Protein AF-A0A5B0DSP8-F1 (afdb_monomer_lite)

Secondary structure (DSSP, 8-state):
-HHHHHHHHHHHHHHHHHHHHHHHHHHHHGGGG--SHHHHHHHHHHHHHHHHHHHHHHHHHHHHHHHHHTT-THHHHHHHHHHHHHHHHHHHHHHHHHHTHHHH--

Structure (mmCIF, N/CA/C/O backbone):
data_AF-A0A5B0DSP8-F1
#
_entry.id   AF-A0A5B0DSP8-F1
#
loop_
_atom_site.group_PDB
_atom_site.id
_atom_site.type_symbol
_atom_site.label_atom_id
_atom_site.label_alt_id
_atom_site.label_comp_id
_atom_site.label_asym_id
_atom_site.label_entity_id
_atom_site.label_seq_id
_atom_site.pdbx_PDB_ins_code
_atom_site.Cartn_x
_atom_site.Cartn_y
_atom_site.Cartn_z
_atom_site.occupancy
_atom_site.B_iso_or_equiv
_atom_site.auth_seq_id
_atom_site.auth_comp_id
_atom_site.auth_asym_id
_atom_site.auth_atom_id
_atom_site.pdbx_PDB_model_num
ATOM 1 N N . MET A 1 1 ? -24.718 -7.352 12.118 1.00 56.56 1 MET A N 1
ATOM 2 C CA . MET A 1 1 ? -24.478 -6.446 10.963 1.00 56.56 1 MET A CA 1
ATOM 3 C C . MET A 1 1 ? -23.233 -5.549 11.075 1.00 56.56 1 MET A C 1
ATOM 5 O O . MET A 1 1 ? -22.633 -5.283 10.044 1.00 56.56 1 MET A O 1
ATOM 9 N N . LYS A 1 2 ? -22.794 -5.084 12.263 1.00 61.59 2 LYS A N 1
ATOM 10 C CA . LYS A 1 2 ? -21.618 -4.181 12.379 1.00 61.59 2 LYS A CA 1
ATOM 11 C C . LYS A 1 2 ? -20.268 -4.830 12.012 1.00 61.59 2 LYS A C 1
ATOM 13 O O . LYS A 1 2 ? -19.458 -4.167 11.383 1.00 61.59 2 LYS A O 1
ATOM 18 N N . LEU A 1 3 ? -20.053 -6.104 12.354 1.00 61.91 3 LEU A N 1
ATOM 19 C CA . LEU A 1 3 ? -18.824 -6.850 12.023 1.00 61.91 3 LEU A CA 1
ATOM 20 C C . LEU A 1 3 ? -18.657 -7.078 10.514 1.00 61.91 3 LEU A C 1
ATOM 22 O O . LEU A 1 3 ? -17.604 -6.771 9.977 1.00 61.91 3 LEU A O 1
ATOM 26 N N . LEU A 1 4 ? -19.724 -7.488 9.820 1.00 67.75 4 LEU A N 1
ATOM 27 C CA . LEU A 1 4 ? -19.708 -7.693 8.366 1.00 67.75 4 LEU A CA 1
ATOM 28 C C . LEU A 1 4 ? -19.281 -6.422 7.610 1.00 67.75 4 LEU A C 1
ATOM 30 O O . LEU A 1 4 ? -18.488 -6.470 6.677 1.00 67.75 4 LEU A O 1
ATOM 34 N N . ARG A 1 5 ? -19.771 -5.260 8.063 1.00 71.81 5 ARG A N 1
ATOM 35 C CA . ARG A 1 5 ? -19.439 -3.959 7.472 1.00 71.81 5 ARG A CA 1
ATOM 36 C C . ARG A 1 5 ? -17.964 -3.598 7.664 1.00 71.81 5 ARG A C 1
ATOM 38 O O . ARG A 1 5 ? -17.364 -3.039 6.761 1.00 71.81 5 ARG A O 1
ATOM 45 N N . VAL A 1 6 ? -17.381 -3.937 8.814 1.00 72.62 6 VAL A N 1
ATOM 46 C CA . VAL A 1 6 ? -15.949 -3.738 9.093 1.00 72.62 6 VAL A CA 1
ATOM 47 C C . VAL A 1 6 ? -15.105 -4.623 8.177 1.00 72.62 6 VAL A C 1
ATOM 49 O O . VAL A 1 6 ? -14.175 -4.128 7.548 1.00 72.62 6 VAL A O 1
ATOM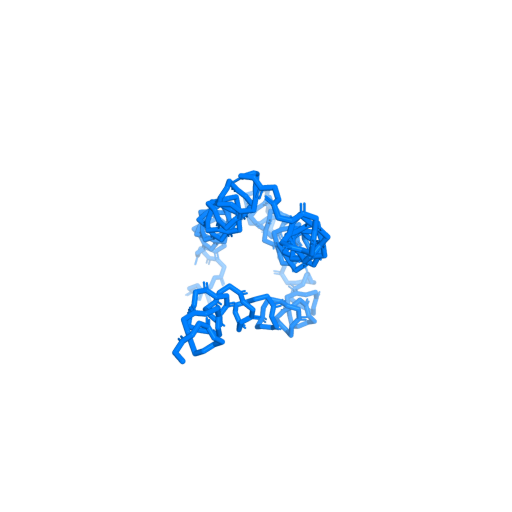 52 N N . THR A 1 7 ? -15.461 -5.901 8.031 1.00 72.31 7 THR A N 1
ATOM 53 C CA . THR A 1 7 ? -14.735 -6.826 7.151 1.00 72.31 7 THR A CA 1
ATOM 54 C C . THR A 1 7 ? -14.772 -6.372 5.693 1.00 72.31 7 THR A C 1
ATOM 56 O O . THR A 1 7 ? -13.751 -6.419 5.021 1.00 72.31 7 THR A O 1
ATOM 59 N N . ILE A 1 8 ? -15.908 -5.859 5.215 1.00 77.31 8 ILE A N 1
ATOM 60 C CA . ILE A 1 8 ? -16.026 -5.316 3.853 1.00 77.31 8 ILE A CA 1
ATOM 61 C C . ILE A 1 8 ? -15.166 -4.054 3.679 1.00 77.31 8 ILE A C 1
ATOM 63 O O . ILE A 1 8 ? -14.482 -3.905 2.672 1.00 77.31 8 ILE A O 1
ATOM 67 N N . VAL A 1 9 ? -15.166 -3.155 4.667 1.00 83.50 9 VAL A N 1
ATOM 68 C CA . VAL A 1 9 ? -14.462 -1.864 4.585 1.00 83.50 9 VAL A CA 1
ATOM 69 C C . VAL A 1 9 ? -12.941 -2.014 4.643 1.00 83.50 9 VAL A C 1
ATOM 71 O O . VAL A 1 9 ? -12.237 -1.261 3.974 1.00 83.50 9 VAL A O 1
ATOM 74 N N . HIS A 1 10 ? -12.430 -2.969 5.421 1.00 88.38 10 HIS A N 1
ATOM 75 C CA . HIS A 1 10 ? -10.989 -3.212 5.551 1.00 88.38 10 HIS A CA 1
ATOM 76 C C . HIS A 1 10 ? -10.484 -4.357 4.670 1.00 88.38 10 HIS A C 1
ATOM 78 O O . HIS A 1 10 ? -9.279 -4.478 4.478 1.00 88.38 10 HIS A O 1
ATOM 84 N N . GLY A 1 11 ? -11.376 -5.184 4.119 1.00 88.94 11 GLY A N 1
ATOM 85 C CA . GLY A 1 11 ? -11.009 -6.384 3.369 1.00 88.94 11 GLY A CA 1
ATOM 86 C C . GLY A 1 11 ? -10.207 -6.082 2.109 1.00 88.94 11 GLY A C 1
ATOM 87 O O . GLY A 1 11 ? -9.208 -6.751 1.858 1.00 88.94 11 GLY A O 1
ATOM 88 N N . ILE A 1 12 ? -10.591 -5.045 1.356 1.00 92.50 12 ILE A N 1
ATOM 89 C CA . ILE A 1 12 ? -9.848 -4.624 0.159 1.00 92.50 12 ILE A CA 1
ATOM 90 C C . ILE A 1 12 ? -8.443 -4.128 0.550 1.00 92.50 12 ILE A C 1
ATOM 92 O O . ILE A 1 12 ? -7.478 -4.747 0.102 1.00 92.50 12 ILE A O 1
ATOM 96 N N . PRO A 1 13 ? -8.283 -3.116 1.432 1.00 93.94 13 PRO A N 1
ATOM 97 C CA . PRO A 1 13 ? -6.962 -2.694 1.898 1.00 93.94 13 PRO A CA 1
ATOM 98 C C . PRO A 1 13 ? -6.099 -3.831 2.466 1.00 93.94 13 PRO A C 1
ATOM 100 O O . PRO A 1 13 ? -4.918 -3.933 2.150 1.00 93.94 13 PRO A O 1
ATOM 103 N N . LEU A 1 14 ? -6.690 -4.734 3.255 1.00 94.19 14 LEU A N 1
ATOM 104 C CA . LEU A 1 14 ? -5.984 -5.889 3.809 1.00 94.19 14 LEU A CA 1
ATOM 105 C C . LEU A 1 14 ? -5.459 -6.819 2.712 1.00 94.19 14 LEU A C 1
ATOM 107 O O . LEU A 1 14 ? -4.299 -7.217 2.743 1.00 94.19 14 LEU A O 1
ATOM 111 N N . THR A 1 15 ? -6.313 -7.168 1.750 1.00 95.00 15 THR A N 1
ATOM 112 C CA . THR A 1 15 ? -5.951 -8.078 0.656 1.00 95.00 15 THR A CA 1
ATOM 113 C C . THR A 1 15 ? -4.836 -7.478 -0.192 1.00 95.00 15 THR A C 1
ATOM 115 O O . THR A 1 15 ? -3.880 -8.174 -0.525 1.00 95.00 15 THR A O 1
ATOM 118 N N . VAL A 1 16 ? -4.906 -6.174 -0.480 1.00 95.75 16 VAL A N 1
ATOM 119 C CA . VAL A 1 16 ? -3.844 -5.472 -1.212 1.00 95.75 16 VAL A CA 1
ATOM 120 C C . VAL A 1 16 ? -2.554 -5.420 -0.392 1.00 95.75 16 VAL A C 1
ATOM 122 O O . VAL A 1 16 ? -1.483 -5.590 -0.960 1.00 95.75 16 VAL A O 1
ATOM 125 N N . ALA A 1 17 ? -2.621 -5.244 0.931 1.00 95.00 17 ALA A N 1
ATOM 126 C CA . ALA A 1 17 ? -1.428 -5.225 1.779 1.00 95.00 17 ALA A CA 1
ATOM 127 C C . ALA A 1 17 ? -0.731 -6.593 1.796 1.00 95.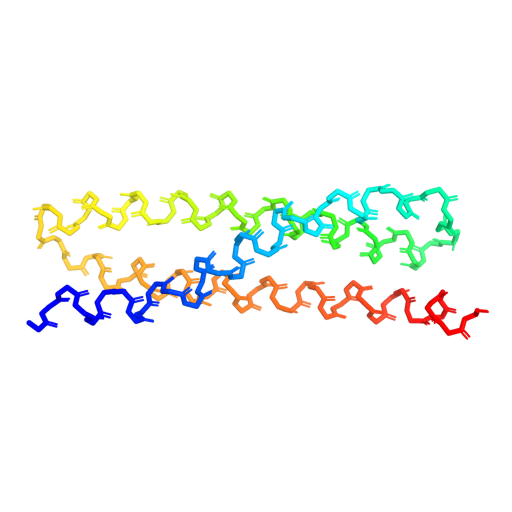00 17 ALA A C 1
ATOM 129 O O . ALA A 1 17 ? 0.491 -6.671 1.697 1.00 95.00 17 ALA A O 1
ATOM 130 N N . ILE A 1 18 ? -1.510 -7.678 1.851 1.00 95.88 18 ILE A N 1
ATOM 131 C CA . ILE A 1 18 ? -0.985 -9.042 1.730 1.00 95.88 18 ILE A CA 1
ATOM 132 C C . ILE A 1 18 ? -0.359 -9.243 0.347 1.00 95.88 18 ILE A C 1
ATOM 134 O O . ILE A 1 18 ? 0.771 -9.715 0.254 1.00 95.88 18 ILE A O 1
ATOM 138 N N . ALA A 1 19 ? -1.052 -8.847 -0.723 1.00 95.19 19 ALA A N 1
ATOM 139 C CA . ALA A 1 19 ? -0.528 -8.952 -2.081 1.00 95.19 19 ALA A CA 1
ATOM 140 C C . ALA A 1 19 ? 0.777 -8.157 -2.257 1.00 95.19 19 ALA A C 1
ATOM 142 O O . ALA A 1 19 ? 1.734 -8.690 -2.805 1.00 95.19 19 ALA A O 1
ATOM 143 N N . ALA A 1 20 ? 0.854 -6.929 -1.741 1.00 93.94 20 ALA A N 1
ATOM 144 C CA . ALA A 1 20 ? 2.063 -6.108 -1.760 1.00 93.94 20 ALA A CA 1
ATOM 145 C C . ALA A 1 20 ? 3.233 -6.784 -1.027 1.00 93.94 20 ALA A C 1
ATOM 147 O O . ALA A 1 20 ? 4.335 -6.851 -1.565 1.00 93.94 20 ALA A O 1
ATOM 148 N N . ALA A 1 21 ? 2.989 -7.355 0.157 1.00 93.12 21 ALA A N 1
ATOM 149 C CA . ALA A 1 21 ? 4.013 -8.085 0.901 1.00 93.12 21 ALA A CA 1
ATOM 150 C C . ALA A 1 21 ? 4.511 -9.329 0.141 1.00 93.12 21 ALA A C 1
ATOM 152 O O . ALA A 1 21 ? 5.709 -9.603 0.127 1.00 93.12 21 ALA A O 1
ATOM 153 N N . LEU A 1 22 ? 3.610 -10.060 -0.525 1.00 94.56 22 LEU A N 1
ATOM 154 C CA . LEU A 1 22 ? 3.969 -11.217 -1.352 1.00 94.56 22 LEU A CA 1
ATOM 155 C C . LEU A 1 22 ? 4.729 -10.811 -2.621 1.00 94.56 22 LEU A C 1
ATOM 157 O O . LEU A 1 22 ? 5.660 -11.506 -3.017 1.00 94.56 22 LEU A O 1
ATOM 161 N N . LEU A 1 23 ? 4.354 -9.689 -3.240 1.00 93.06 23 LEU A N 1
ATOM 162 C CA . LEU A 1 23 ? 5.001 -9.146 -4.436 1.00 93.06 23 LEU A CA 1
ATOM 163 C C . LEU A 1 23 ? 6.367 -8.518 -4.149 1.00 93.06 23 LEU A C 1
ATOM 165 O O . LEU A 1 23 ? 7.170 -8.390 -5.067 1.00 93.06 23 LEU A O 1
ATOM 169 N N . LEU A 1 24 ? 6.670 -8.171 -2.897 1.00 91.81 24 LEU A N 1
ATOM 170 C CA . LEU A 1 24 ? 7.967 -7.609 -2.524 1.00 91.81 24 LEU A CA 1
ATOM 171 C C . LEU A 1 24 ? 9.126 -8.562 -2.859 1.00 91.81 24 LEU A C 1
ATOM 173 O O . LEU A 1 24 ? 10.159 -8.120 -3.352 1.00 91.81 24 LEU A O 1
ATOM 177 N N . LEU A 1 25 ? 8.953 -9.868 -2.636 1.00 90.88 25 LEU A N 1
ATOM 178 C CA . LEU A 1 25 ? 9.995 -10.862 -2.904 1.00 90.88 25 LEU A CA 1
ATOM 179 C C . LEU A 1 25 ? 10.361 -10.962 -4.402 1.00 90.88 25 LEU A C 1
ATOM 181 O O . LEU A 1 25 ? 11.535 -10.773 -4.725 1.00 90.88 25 LEU A O 1
ATOM 185 N N . PRO A 1 26 ? 9.409 -11.200 -5.332 1.00 91.06 26 PRO A N 1
ATOM 186 C CA . PRO A 1 26 ? 9.718 -11.210 -6.760 1.00 91.06 26 PRO A CA 1
ATOM 187 C C . PRO A 1 26 ? 10.183 -9.841 -7.266 1.00 91.06 26 PRO A C 1
ATOM 189 O O . PRO A 1 26 ? 11.030 -9.792 -8.153 1.00 91.06 26 PRO A O 1
ATOM 192 N N . TRP A 1 27 ? 9.704 -8.738 -6.676 1.00 92.56 27 TRP A N 1
ATOM 193 C CA . TRP A 1 27 ? 10.206 -7.400 -6.994 1.00 92.56 27 TRP A CA 1
ATOM 194 C C . TRP A 1 27 ? 11.706 -7.292 -6.707 1.00 92.56 27 TRP A C 1
ATOM 196 O O . TRP A 1 27 ? 12.473 -6.936 -7.595 1.00 92.56 27 TRP A O 1
ATOM 206 N N . ILE A 1 28 ? 12.144 -7.702 -5.509 1.00 91.06 28 ILE A N 1
ATOM 207 C CA . ILE A 1 28 ? 13.562 -7.703 -5.117 1.00 91.06 28 ILE A CA 1
ATOM 208 C C . ILE A 1 28 ? 14.412 -8.587 -6.038 1.00 91.06 28 ILE A C 1
ATOM 210 O O . ILE A 1 28 ? 15.519 -8.200 -6.408 1.00 91.06 28 ILE A O 1
ATOM 214 N N . MET A 1 29 ? 13.904 -9.753 -6.451 1.00 90.12 29 MET A N 1
ATOM 215 C CA . MET A 1 29 ? 14.618 -10.633 -7.387 1.00 90.12 29 MET A CA 1
ATOM 216 C C . MET A 1 29 ? 14.869 -9.969 -8.752 1.00 90.12 29 MET A C 1
ATOM 218 O O . MET A 1 29 ? 15.899 -10.224 -9.378 1.00 90.12 29 MET A O 1
ATOM 222 N N . GLY A 1 30 ? 13.971 -9.081 -9.188 1.00 84.56 30 GLY A N 1
ATOM 223 C CA . GLY A 1 30 ? 14.095 -8.321 -10.433 1.00 84.56 30 GLY A CA 1
ATOM 224 C C . GLY A 1 30 ? 15.145 -7.204 -10.411 1.00 84.56 30 GLY A C 1
ATOM 225 O O . GLY A 1 30 ? 15.493 -6.694 -11.472 1.00 84.56 30 GLY A O 1
ATOM 226 N N . ALA A 1 31 ? 15.700 -6.848 -9.244 1.00 84.44 31 ALA A N 1
ATOM 227 C CA . ALA A 1 31 ? 16.646 -5.734 -9.099 1.00 84.44 31 ALA A CA 1
ATOM 228 C C . ALA A 1 31 ? 17.857 -5.832 -10.039 1.00 84.44 31 ALA A C 1
ATOM 230 O O . ALA A 1 31 ? 18.310 -4.830 -10.584 1.00 84.44 31 ALA A O 1
ATOM 231 N N . SER A 1 32 ? 18.378 -7.050 -10.223 1.00 81.44 32 SER A N 1
ATOM 232 C CA . SER A 1 32 ? 19.601 -7.314 -10.997 1.00 81.44 32 SER A CA 1
ATOM 233 C C . SER A 1 32 ? 19.487 -6.971 -12.482 1.00 81.44 32 SER A C 1
ATOM 235 O O . SER A 1 32 ? 20.502 -6.801 -13.153 1.00 81.44 32 SER A O 1
ATOM 237 N N . ALA A 1 33 ? 18.265 -6.869 -12.996 1.00 80.12 33 ALA A N 1
ATOM 238 C CA . ALA A 1 33 ? 18.017 -6.705 -14.414 1.00 80.12 33 ALA A CA 1
ATOM 239 C C . ALA A 1 33 ? 17.709 -5.250 -14.811 1.00 80.12 33 ALA A C 1
ATOM 241 O O . ALA A 1 33 ? 17.584 -4.943 -15.993 1.00 80.12 33 ALA A O 1
ATOM 242 N N . ILE A 1 34 ? 17.639 -4.341 -13.837 1.00 81.69 34 ILE A N 1
ATOM 243 C CA . ILE A 1 34 ? 17.251 -2.945 -14.041 1.00 81.69 34 ILE A CA 1
ATOM 244 C C . ILE A 1 34 ? 18.487 -2.095 -14.314 1.00 81.69 34 ILE A C 1
ATOM 246 O O . ILE A 1 34 ? 19.418 -2.050 -13.511 1.00 81.69 34 ILE A O 1
ATOM 250 N N . GLN A 1 35 ? 18.483 -1.403 -15.453 1.00 80.12 35 GLN A N 1
ATOM 251 C CA . GLN A 1 35 ? 19.570 -0.530 -15.897 1.00 80.12 35 GLN A CA 1
ATOM 252 C C . GLN A 1 35 ? 19.003 0.821 -16.353 1.00 80.12 35 GLN A C 1
ATOM 254 O O . GLN A 1 35 ? 17.921 0.880 -16.934 1.00 80.12 35 GLN A O 1
ATOM 259 N N . GLY A 1 36 ? 19.740 1.903 -16.090 1.00 80.25 36 GLY A N 1
ATOM 260 C CA . GLY A 1 36 ? 19.348 3.275 -16.432 1.00 80.25 36 GLY A CA 1
ATOM 261 C C . GLY A 1 36 ? 18.677 4.055 -15.292 1.00 80.25 36 GLY A C 1
ATOM 262 O O . GLY A 1 36 ? 18.094 3.489 -14.361 1.00 80.25 36 GLY A O 1
ATOM 263 N N . ASP A 1 37 ? 18.763 5.384 -15.367 1.00 79.38 37 ASP A N 1
ATOM 264 C CA . ASP A 1 37 ? 18.334 6.293 -14.292 1.00 79.38 37 ASP A CA 1
ATOM 265 C C . ASP A 1 37 ? 16.806 6.308 -14.089 1.00 79.38 37 ASP A C 1
ATOM 267 O O . ASP A 1 37 ? 16.328 6.284 -12.957 1.00 79.38 37 ASP A O 1
ATOM 271 N N . GLY A 1 38 ? 16.018 6.271 -15.170 1.00 81.94 38 GLY A N 1
ATOM 272 C CA . GLY A 1 38 ? 14.548 6.226 -15.097 1.00 81.94 38 GLY A CA 1
ATOM 273 C C . GLY A 1 38 ? 14.009 4.920 -14.490 1.00 81.94 38 GLY A C 1
ATOM 274 O O . GLY A 1 38 ? 13.335 4.961 -13.454 1.00 81.94 38 GLY A O 1
ATOM 275 N N . PRO A 1 39 ? 14.342 3.746 -15.062 1.00 85.00 39 PRO A N 1
ATOM 276 C CA . PRO A 1 39 ? 13.911 2.452 -14.532 1.00 85.00 39 PRO A CA 1
ATOM 277 C C . PRO A 1 39 ? 14.367 2.195 -13.090 1.00 85.00 39 PRO A C 1
ATOM 279 O O . PRO A 1 39 ? 13.601 1.650 -12.294 1.00 85.00 39 PRO A O 1
ATOM 282 N N . SER A 1 40 ? 15.576 2.630 -12.712 1.00 87.75 40 SER A N 1
ATOM 283 C CA . SER A 1 40 ? 16.065 2.500 -11.331 1.00 87.75 40 SER A CA 1
ATOM 284 C C . SER A 1 40 ? 15.275 3.366 -10.343 1.00 87.75 40 SER A C 1
ATOM 286 O O . SER A 1 40 ? 14.946 2.908 -9.244 1.00 87.75 40 SER A O 1
ATOM 288 N N . GLN A 1 41 ? 14.885 4.585 -10.732 1.00 90.25 41 GLN A N 1
ATOM 289 C CA . GLN A 1 41 ? 13.986 5.414 -9.931 1.00 90.25 41 GLN A CA 1
ATOM 290 C C . GLN A 1 41 ? 12.607 4.760 -9.784 1.00 90.25 41 GLN A C 1
ATOM 292 O O . GLN A 1 41 ? 12.095 4.650 -8.666 1.00 90.25 41 GLN A O 1
ATOM 297 N N . GLY A 1 42 ? 12.029 4.277 -10.888 1.00 90.62 42 GLY A N 1
ATOM 298 C CA . GLY A 1 42 ? 10.762 3.547 -10.887 1.00 90.62 42 GLY A CA 1
ATOM 299 C C . GLY A 1 42 ? 10.792 2.345 -9.948 1.00 90.62 42 GLY A C 1
ATOM 300 O O . GLY A 1 42 ? 9.905 2.182 -9.107 1.00 90.62 42 GLY A O 1
ATOM 301 N N . TYR A 1 43 ? 11.852 1.548 -10.025 1.00 93.12 43 TYR A N 1
ATOM 302 C CA . TYR A 1 43 ? 12.072 0.394 -9.164 1.00 93.12 43 TYR A CA 1
ATOM 303 C C . TYR A 1 43 ? 12.122 0.746 -7.680 1.00 93.12 43 TYR A C 1
ATOM 305 O O . TYR A 1 43 ? 11.445 0.103 -6.875 1.00 93.12 43 TYR A O 1
ATOM 313 N N . ASN A 1 44 ? 12.886 1.780 -7.320 1.00 93.94 44 ASN A N 1
ATOM 314 C CA . ASN A 1 44 ? 13.031 2.220 -5.935 1.00 93.94 44 ASN A CA 1
ATOM 315 C C . ASN A 1 44 ? 11.705 2.727 -5.359 1.00 93.94 44 ASN A C 1
ATOM 317 O O . ASN A 1 44 ? 11.376 2.412 -4.215 1.00 93.94 44 ASN A O 1
ATOM 321 N N . VAL A 1 45 ? 10.915 3.459 -6.153 1.00 95.50 45 VAL A N 1
ATOM 322 C CA . VAL A 1 45 ? 9.570 3.889 -5.746 1.00 95.50 45 VAL A CA 1
ATOM 323 C C . VAL A 1 45 ? 8.651 2.686 -5.531 1.00 95.50 45 VAL A C 1
ATOM 325 O O . VAL A 1 45 ? 7.968 2.630 -4.510 1.00 95.50 45 VAL A O 1
ATOM 328 N N . GLY A 1 46 ? 8.664 1.705 -6.437 1.00 94.81 46 GLY A N 1
ATOM 329 C CA . GLY A 1 46 ? 7.878 0.475 -6.294 1.00 94.81 46 GLY A CA 1
ATOM 330 C C . GLY A 1 46 ? 8.285 -0.337 -5.064 1.00 94.81 46 GLY A C 1
ATOM 331 O O . GLY A 1 46 ? 7.434 -0.732 -4.273 1.00 94.81 46 GLY A O 1
ATOM 332 N N . MET A 1 47 ? 9.588 -0.493 -4.828 1.00 95.69 47 MET A N 1
ATOM 333 C CA . MET A 1 47 ? 10.130 -1.173 -3.650 1.00 95.69 47 MET A CA 1
ATOM 334 C C . MET A 1 47 ? 9.699 -0.476 -2.353 1.00 95.69 47 MET A C 1
ATOM 336 O O . MET A 1 47 ? 9.208 -1.126 -1.428 1.00 95.69 47 MET A O 1
ATOM 340 N N . ALA A 1 48 ? 9.826 0.853 -2.296 1.00 95.81 48 ALA A N 1
ATOM 341 C CA . ALA A 1 48 ? 9.376 1.635 -1.152 1.00 95.81 48 ALA A CA 1
ATOM 342 C C . ALA A 1 48 ? 7.862 1.503 -0.947 1.00 95.81 48 ALA A C 1
ATOM 344 O O . ALA A 1 48 ? 7.421 1.305 0.181 1.00 95.81 48 ALA A O 1
ATOM 345 N N . ALA A 1 49 ? 7.061 1.556 -2.014 1.00 95.94 49 ALA A N 1
ATOM 346 C CA . ALA A 1 49 ? 5.610 1.419 -1.941 1.00 95.94 49 ALA A CA 1
ATOM 347 C C . ALA A 1 49 ? 5.181 0.029 -1.439 1.00 95.94 49 ALA A C 1
ATOM 349 O O . ALA A 1 49 ? 4.345 -0.060 -0.537 1.00 95.94 49 ALA A O 1
ATOM 350 N N . LEU A 1 50 ? 5.781 -1.043 -1.970 1.00 95.94 50 LEU A N 1
ATOM 351 C CA . LEU A 1 50 ? 5.508 -2.432 -1.579 1.00 95.94 50 LEU A CA 1
ATOM 352 C C . LEU A 1 50 ? 5.851 -2.708 -0.112 1.00 95.94 50 LEU A C 1
ATOM 354 O O . LEU A 1 50 ? 5.176 -3.512 0.525 1.00 95.94 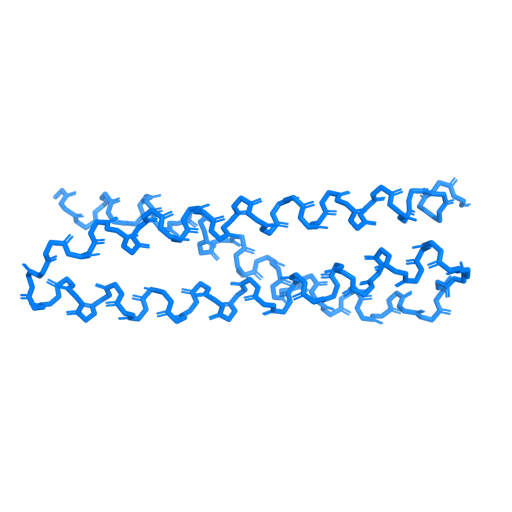50 LEU A O 1
ATOM 358 N N . PHE A 1 51 ? 6.854 -2.024 0.441 1.00 94.81 51 PHE A N 1
ATOM 359 C CA . PHE A 1 51 ? 7.206 -2.130 1.857 1.00 94.81 51 PHE A CA 1
ATOM 360 C C . PHE A 1 51 ? 6.363 -1.211 2.759 1.00 94.81 51 PHE A C 1
ATOM 362 O O . PHE A 1 51 ? 5.839 -1.640 3.789 1.00 94.81 51 PHE A O 1
ATOM 369 N N . LEU A 1 52 ? 6.213 0.062 2.380 1.00 95.44 52 LEU A N 1
ATOM 370 C CA . LEU A 1 52 ? 5.546 1.078 3.198 1.00 95.44 52 LEU A CA 1
ATOM 371 C C . LEU A 1 52 ? 4.044 0.846 3.300 1.00 95.44 52 LEU A C 1
ATOM 373 O O . LEU A 1 52 ? 3.470 1.123 4.351 1.00 95.44 52 LEU A O 1
ATOM 377 N N . TYR A 1 53 ? 3.394 0.353 2.245 1.00 96.50 53 TYR A N 1
ATOM 378 C CA . TYR A 1 53 ? 1.946 0.190 2.263 1.00 96.50 53 TYR A CA 1
ATOM 379 C C . TYR A 1 53 ? 1.466 -0.845 3.299 1.00 96.50 53 TYR A C 1
ATOM 381 O O . TYR A 1 53 ? 0.634 -0.475 4.135 1.00 96.50 53 TYR A O 1
ATOM 389 N N . PRO A 1 54 ? 2.001 -2.084 3.350 1.00 95.69 54 PRO A N 1
ATOM 390 C CA . PRO A 1 54 ? 1.655 -3.039 4.402 1.00 95.69 54 PRO A CA 1
ATOM 391 C C . PRO A 1 54 ? 1.952 -2.511 5.810 1.00 95.69 54 PRO A C 1
ATOM 393 O O . PRO A 1 54 ? 1.114 -2.647 6.703 1.00 95.69 54 PRO A O 1
ATOM 396 N N . ALA A 1 55 ? 3.098 -1.848 6.001 1.00 95.69 55 ALA A N 1
ATOM 397 C CA . ALA A 1 55 ? 3.480 -1.271 7.289 1.00 95.69 55 ALA A CA 1
ATOM 398 C C . ALA A 1 55 ? 2.512 -0.158 7.734 1.00 95.69 55 ALA A C 1
ATOM 400 O O . ALA A 1 55 ? 2.015 -0.166 8.864 1.00 95.69 55 ALA A O 1
ATOM 401 N N . ALA A 1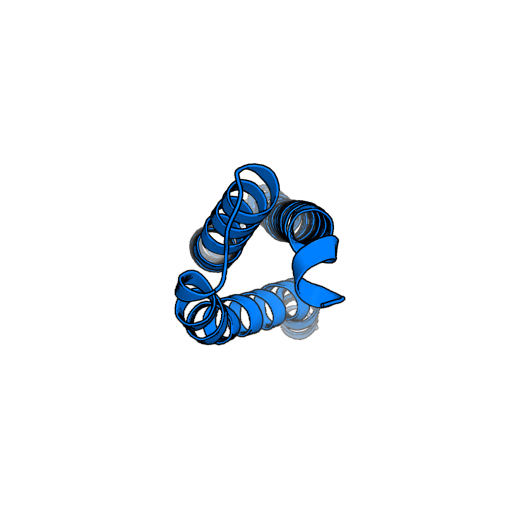 56 ? 2.186 0.774 6.835 1.00 95.69 56 ALA A N 1
ATOM 402 C CA . ALA A 1 56 ? 1.239 1.852 7.094 1.00 95.69 56 ALA A CA 1
ATOM 403 C C . ALA A 1 56 ? -0.164 1.305 7.379 1.00 95.69 56 ALA A C 1
ATOM 405 O O . ALA A 1 56 ? -0.807 1.730 8.340 1.00 95.69 56 ALA A O 1
ATOM 406 N N . TYR A 1 57 ? -0.628 0.331 6.590 1.00 95.38 57 TYR A N 1
ATOM 407 C CA . TYR A 1 57 ? -1.901 -0.343 6.828 1.00 95.38 57 TYR A CA 1
ATOM 408 C C . TYR A 1 57 ? -1.940 -0.990 8.220 1.00 95.38 57 TYR A C 1
ATOM 410 O O . TYR A 1 57 ? -2.910 -0.795 8.955 1.00 95.38 57 TYR A O 1
ATOM 418 N N . GLN A 1 58 ? -0.876 -1.699 8.614 1.00 94.88 58 GLN A N 1
ATOM 419 C CA . GLN A 1 58 ? -0.788 -2.363 9.913 1.00 94.88 58 GLN A CA 1
ATOM 420 C C . GLN A 1 58 ? -0.843 -1.372 11.085 1.00 94.88 58 GLN A C 1
ATOM 422 O O . GLN A 1 58 ? -1.560 -1.602 12.058 1.00 94.88 58 GLN A O 1
ATOM 427 N N . ILE A 1 59 ? -0.155 -0.234 10.987 1.00 96.25 59 ILE A N 1
ATOM 428 C CA . ILE A 1 59 ? -0.222 0.818 12.011 1.00 96.25 59 ILE A CA 1
ATOM 429 C C . ILE A 1 59 ? -1.634 1.415 12.077 1.00 96.25 59 ILE A C 1
ATOM 431 O O . ILE A 1 59 ? -2.225 1.507 13.156 1.00 96.25 59 ILE A O 1
ATOM 435 N N . LEU A 1 60 ? -2.208 1.782 10.927 1.00 95.12 60 LEU A N 1
ATOM 436 C CA . LEU A 1 60 ? -3.526 2.414 10.859 1.00 95.12 60 LEU A CA 1
ATOM 437 C C . LEU A 1 60 ? -4.640 1.499 11.379 1.00 95.12 60 LEU A C 1
ATOM 439 O O . LEU A 1 60 ? -5.531 1.978 12.080 1.00 95.12 60 LEU A O 1
ATOM 443 N N . ILE A 1 61 ? -4.596 0.193 11.090 1.00 93.44 61 ILE A N 1
ATOM 444 C CA . ILE A 1 61 ? -5.613 -0.751 11.574 1.00 93.44 61 ILE A CA 1
ATOM 445 C C . ILE A 1 61 ? -5.507 -0.984 13.089 1.00 93.44 61 ILE A C 1
ATOM 447 O O . ILE A 1 61 ? -6.534 -1.093 13.761 1.00 93.44 61 ILE A O 1
ATOM 451 N N . ILE A 1 62 ? -4.292 -0.989 13.652 1.00 94.50 62 ILE A N 1
ATOM 452 C CA . ILE A 1 62 ? -4.080 -1.081 15.105 1.00 94.50 62 ILE A CA 1
ATOM 453 C C . ILE A 1 62 ? -4.633 0.170 15.796 1.00 94.50 62 ILE A C 1
ATOM 455 O O . ILE A 1 62 ? -5.430 0.057 16.731 1.00 94.50 62 ILE A O 1
ATOM 459 N N . ILE A 1 63 ? -4.277 1.364 15.306 1.00 94.50 63 ILE A N 1
ATOM 460 C CA . ILE A 1 63 ? -4.784 2.635 15.843 1.00 94.50 63 ILE A CA 1
ATOM 461 C C . ILE A 1 63 ? -6.308 2.693 15.717 1.00 94.50 63 ILE A C 1
ATOM 463 O O . ILE A 1 63 ? -6.995 3.034 16.680 1.00 94.50 63 ILE A O 1
ATOM 467 N N . TRP A 1 64 ? -6.857 2.297 14.565 1.00 94.19 64 TRP A N 1
ATOM 468 C CA . TRP A 1 64 ? -8.298 2.185 14.364 1.00 94.19 64 TRP A CA 1
ATOM 469 C C . TRP A 1 64 ? -8.949 1.279 15.414 1.00 94.19 64 TRP A C 1
ATOM 471 O O . TRP A 1 64 ? -9.955 1.672 16.009 1.00 94.19 64 TRP A O 1
ATOM 481 N N . GLY A 1 65 ? -8.364 0.108 15.690 1.00 91.19 65 GLY A N 1
ATOM 482 C CA . GLY A 1 65 ? -8.844 -0.827 16.708 1.00 91.19 65 GLY A CA 1
ATOM 483 C C . GLY A 1 65 ? -8.892 -0.197 18.103 1.00 91.19 65 GLY A C 1
ATOM 484 O O . GLY A 1 65 ? -9.911 -0.293 18.793 1.00 91.19 65 GLY A O 1
ATOM 485 N N . ILE A 1 66 ? -7.842 0.538 18.481 1.00 93.75 66 ILE A N 1
ATOM 486 C CA . ILE A 1 66 ? -7.768 1.278 19.751 1.00 93.75 66 ILE A CA 1
ATOM 487 C C . ILE A 1 66 ? -8.834 2.385 19.804 1.00 93.75 66 ILE A C 1
ATOM 489 O O . ILE A 1 66 ? -9.603 2.463 20.768 1.00 93.75 66 ILE A O 1
ATOM 493 N N . CYS A 1 67 ? -8.939 3.218 18.762 1.00 92.31 67 CYS A N 1
ATOM 494 C CA . CYS A 1 67 ? -9.941 4.284 18.678 1.00 92.31 67 CYS A CA 1
ATOM 495 C C . CYS A 1 67 ? -11.365 3.724 18.740 1.00 92.31 67 CYS A C 1
ATOM 497 O O . CYS A 1 67 ? -12.245 4.308 19.378 1.00 92.31 67 CYS A O 1
ATOM 499 N N . ARG A 1 68 ? -11.603 2.577 18.096 1.00 88.62 68 ARG A N 1
ATOM 500 C CA . ARG A 1 68 ? -12.900 1.907 18.092 1.00 88.62 68 ARG A CA 1
ATOM 501 C C . ARG A 1 68 ? -13.261 1.382 19.476 1.00 88.62 68 ARG A C 1
ATOM 503 O O . ARG A 1 68 ? -14.401 1.586 19.897 1.00 88.62 68 ARG A O 1
ATOM 510 N N . TRP A 1 69 ? -12.309 0.773 20.188 1.00 91.12 69 TRP A N 1
ATOM 511 C CA . TRP A 1 69 ? -12.492 0.321 21.571 1.00 91.12 69 TRP A CA 1
ATOM 512 C C . TRP A 1 69 ? -12.862 1.492 22.480 1.00 91.12 69 TRP A C 1
ATOM 514 O O . TRP A 1 69 ? -13.846 1.431 23.217 1.00 91.12 69 TRP A O 1
ATOM 524 N N . ARG A 1 70 ? -12.126 2.602 22.380 1.00 92.25 70 ARG A N 1
ATOM 525 C CA . ARG A 1 70 ? -12.377 3.823 23.159 1.00 92.25 70 ARG A CA 1
ATOM 526 C C . ARG A 1 70 ? -13.620 4.608 22.707 1.00 92.25 70 ARG A C 1
ATOM 528 O O . ARG A 1 70 ? -13.934 5.628 23.311 1.00 92.25 70 ARG A O 1
ATOM 535 N N . LYS A 1 71 ? -14.345 4.132 21.683 1.00 87.69 71 LYS A N 1
ATOM 536 C CA . LYS A 1 71 ? -15.523 4.779 21.070 1.00 87.69 71 LYS A CA 1
ATOM 537 C C . LYS A 1 71 ? -15.244 6.203 20.564 1.00 87.69 71 LYS A C 1
ATOM 539 O O . LYS A 1 71 ? -16.137 7.044 20.552 1.00 87.69 71 LYS A O 1
ATOM 544 N N . TRP A 1 72 ? -14.018 6.474 20.123 1.00 91.75 72 TRP A N 1
ATOM 545 C CA . TRP A 1 72 ? -13.631 7.779 19.595 1.00 91.75 72 TRP A CA 1
ATOM 546 C C . TRP A 1 72 ? -14.161 7.999 18.174 1.00 91.75 72 TRP A C 1
ATOM 548 O O . TRP A 1 72 ? -14.121 7.098 17.327 1.00 91.75 72 TRP A O 1
ATOM 558 N N . VAL A 1 73 ? -14.591 9.234 17.891 1.00 88.44 73 VAL A N 1
ATOM 559 C CA . VAL A 1 73 ? -15.031 9.675 16.551 1.00 88.44 73 VAL A CA 1
ATOM 560 C C . VAL A 1 73 ? -13.899 9.531 15.524 1.00 88.44 73 VAL A C 1
ATOM 562 O O . VAL A 1 73 ? -14.147 9.206 14.365 1.00 88.44 73 VAL A O 1
ATOM 565 N N . LEU A 1 74 ? -12.644 9.626 15.981 1.00 91.06 74 LEU A N 1
ATOM 566 C CA . LEU A 1 74 ? -11.437 9.452 15.167 1.00 91.06 74 LEU A CA 1
ATOM 567 C C . LEU A 1 74 ? -11.358 8.087 14.456 1.00 91.06 74 LEU A C 1
ATOM 569 O O . LEU A 1 74 ? -10.677 7.961 13.443 1.00 91.06 74 LEU A O 1
ATOM 573 N N . SER A 1 75 ? -12.101 7.074 14.920 1.00 89.00 75 SER A N 1
ATOM 574 C CA . SER A 1 75 ? -12.193 5.783 14.222 1.00 89.00 75 SER A CA 1
ATOM 575 C C . SER A 1 75 ? -12.690 5.912 12.775 1.00 89.00 75 SER A C 1
ATOM 577 O O . SER A 1 75 ? -12.265 5.135 11.927 1.00 89.00 75 SER A O 1
ATOM 579 N N . GLN A 1 76 ? -13.532 6.900 12.454 1.00 88.31 76 GLN A N 1
ATOM 580 C CA . GLN A 1 76 ? -13.959 7.150 11.071 1.00 88.31 76 GLN A CA 1
ATOM 581 C C . GLN A 1 76 ? -12.831 7.739 10.216 1.00 88.31 76 GLN A C 1
ATOM 583 O O . GLN A 1 76 ? -12.644 7.319 9.076 1.00 88.31 76 GLN A O 1
ATOM 588 N N . VAL A 1 77 ? -12.037 8.647 10.786 1.00 92.19 77 VAL A N 1
ATOM 589 C CA . VAL A 1 77 ? -10.881 9.257 10.111 1.00 92.19 77 VAL A CA 1
ATOM 590 C C . VAL A 1 77 ? -9.818 8.203 9.807 1.00 92.19 77 VAL A C 1
ATOM 592 O O . VAL A 1 77 ? -9.267 8.187 8.713 1.00 92.19 77 VAL A O 1
ATOM 595 N N . MET A 1 78 ? -9.579 7.256 10.720 1.00 92.25 78 MET A N 1
ATOM 596 C CA . MET A 1 78 ? -8.633 6.160 10.473 1.00 92.25 78 MET A CA 1
ATOM 597 C C . MET A 1 78 ? -9.053 5.275 9.293 1.00 92.25 78 MET A C 1
ATOM 599 O O . MET A 1 78 ? -8.206 4.855 8.512 1.00 92.25 78 MET A O 1
ATOM 603 N N . VAL A 1 79 ? -10.357 5.029 9.113 1.00 91.69 79 VAL A N 1
ATOM 604 C CA . VAL A 1 79 ? -10.856 4.315 7.925 1.00 91.69 79 VAL A CA 1
ATOM 605 C C . VAL A 1 79 ? -10.549 5.109 6.656 1.00 91.69 79 VAL A C 1
ATOM 607 O O . VAL A 1 79 ? -10.054 4.537 5.691 1.00 91.69 79 VAL A O 1
ATOM 610 N N . GLN A 1 80 ? -10.802 6.420 6.655 1.00 93.62 80 GLN A N 1
ATOM 611 C CA . GLN A 1 80 ? -10.481 7.275 5.509 1.00 93.62 80 GLN A CA 1
ATOM 612 C C . GLN A 1 80 ? -8.978 7.275 5.206 1.00 93.62 80 GLN A C 1
ATOM 614 O O . GLN A 1 80 ? -8.600 7.159 4.045 1.00 93.62 80 GLN A O 1
ATOM 619 N N . LEU A 1 81 ? -8.124 7.319 6.232 1.00 95.19 81 LEU A N 1
ATOM 620 C CA . LEU A 1 81 ? -6.668 7.252 6.083 1.00 95.19 81 LEU A CA 1
ATOM 621 C C . LEU A 1 81 ? -6.185 5.914 5.510 1.00 95.19 81 LEU A C 1
ATOM 623 O O . LEU A 1 81 ? -5.256 5.909 4.712 1.00 95.19 81 LEU A O 1
ATOM 627 N N . ILE A 1 82 ? -6.825 4.795 5.861 1.00 95.00 82 ILE A N 1
ATOM 628 C CA . ILE A 1 82 ? -6.534 3.477 5.267 1.00 95.00 82 ILE A CA 1
ATOM 629 C C . ILE A 1 82 ? -6.843 3.467 3.765 1.00 95.00 82 ILE A C 1
ATOM 631 O O . ILE A 1 82 ? -6.080 2.931 2.966 1.00 95.00 82 ILE A O 1
ATOM 635 N N . TRP A 1 83 ? -7.967 4.058 3.364 1.00 95.94 83 TRP A N 1
ATOM 636 C CA . TRP A 1 83 ? -8.313 4.164 1.946 1.00 95.94 83 TRP A CA 1
ATOM 637 C C . TRP A 1 83 ? -7.406 5.149 1.211 1.00 95.94 83 TRP A C 1
ATOM 639 O O . TRP A 1 83 ? -6.992 4.889 0.085 1.00 95.94 83 TRP A O 1
ATOM 649 N N . PHE A 1 84 ? -7.042 6.249 1.863 1.00 96.25 84 PHE A N 1
ATOM 650 C CA . PHE A 1 84 ? -6.093 7.209 1.321 1.00 96.25 84 PHE A CA 1
ATOM 651 C C . PHE A 1 84 ? -4.700 6.593 1.132 1.00 96.25 84 PHE A C 1
ATOM 653 O O . PHE A 1 84 ? -4.091 6.789 0.084 1.00 96.25 84 PHE A O 1
ATOM 660 N N . SER A 1 85 ? -4.215 5.783 2.080 1.00 96.06 85 SER A N 1
ATOM 661 C CA . SER A 1 85 ? -2.936 5.081 1.929 1.00 96.06 85 SER A CA 1
ATOM 662 C C . SER A 1 85 ? -2.966 4.066 0.786 1.00 96.06 85 SER A C 1
ATOM 664 O O . SER A 1 85 ? -1.982 3.947 0.060 1.00 96.06 85 SER A O 1
ATOM 666 N N . LEU A 1 86 ? -4.101 3.391 0.567 1.00 96.25 86 LEU A N 1
ATOM 667 C CA . LEU A 1 86 ? -4.301 2.519 -0.592 1.00 96.25 86 LEU A CA 1
ATOM 668 C C . LEU A 1 86 ? -4.238 3.301 -1.914 1.00 96.25 86 LEU A C 1
ATOM 670 O O . LEU A 1 86 ? -3.597 2.845 -2.858 1.00 96.25 86 LEU A O 1
ATOM 674 N N . LEU A 1 87 ? -4.860 4.482 -1.986 1.00 97.19 87 LEU A N 1
ATOM 675 C CA . LEU A 1 87 ? -4.782 5.341 -3.174 1.00 97.19 87 LEU A CA 1
ATOM 676 C C . LEU A 1 87 ? -3.346 5.804 -3.451 1.00 97.19 87 LEU A C 1
ATOM 678 O O . LEU A 1 87 ? -2.898 5.749 -4.594 1.00 97.19 87 LEU A O 1
ATOM 682 N N . LEU A 1 88 ? -2.609 6.210 -2.413 1.00 96.56 88 LEU A N 1
ATOM 683 C CA . LEU A 1 88 ? -1.200 6.590 -2.546 1.00 96.56 88 LEU A CA 1
ATOM 684 C C . LEU A 1 88 ? -0.330 5.418 -3.011 1.00 96.56 88 LEU A C 1
ATOM 686 O O . LEU A 1 88 ? 0.523 5.598 -3.876 1.00 96.56 88 LEU A O 1
ATOM 690 N N . PHE A 1 89 ? -0.573 4.216 -2.484 1.00 97.25 89 PHE A N 1
ATOM 691 C CA . PHE A 1 89 ? 0.096 3.001 -2.940 1.00 97.25 89 PHE A CA 1
ATOM 692 C C . PHE A 1 89 ? -0.178 2.730 -4.424 1.00 97.25 89 PHE A C 1
ATOM 694 O O . PHE A 1 89 ? 0.761 2.519 -5.189 1.00 97.25 89 PHE A O 1
ATOM 701 N N . ALA A 1 90 ? -1.440 2.804 -4.857 1.00 96.81 90 ALA A N 1
ATOM 702 C CA . ALA A 1 90 ? -1.809 2.610 -6.258 1.00 96.81 90 ALA A CA 1
ATOM 703 C C . ALA A 1 90 ? -1.138 3.642 -7.182 1.00 96.81 90 ALA A C 1
ATOM 705 O O . ALA A 1 90 ? -0.626 3.280 -8.242 1.00 96.81 90 ALA A O 1
ATOM 706 N N . ALA A 1 91 ? -1.081 4.911 -6.768 1.00 97.06 91 ALA A N 1
ATOM 707 C CA . ALA A 1 91 ? -0.399 5.964 -7.517 1.00 97.06 91 ALA A CA 1
ATOM 708 C C . ALA A 1 91 ? 1.115 5.713 -7.619 1.00 97.06 91 ALA A C 1
ATOM 710 O O . ALA A 1 91 ? 1.678 5.800 -8.710 1.00 97.06 91 ALA A O 1
ATOM 711 N N . ALA A 1 92 ? 1.765 5.341 -6.512 1.00 96.25 92 ALA A N 1
ATOM 712 C CA . ALA A 1 92 ? 3.194 5.034 -6.484 1.00 96.25 92 ALA A CA 1
ATOM 713 C C . ALA A 1 92 ? 3.542 3.817 -7.356 1.00 96.25 92 ALA A C 1
ATOM 715 O O . ALA A 1 92 ? 4.508 3.863 -8.117 1.00 96.25 92 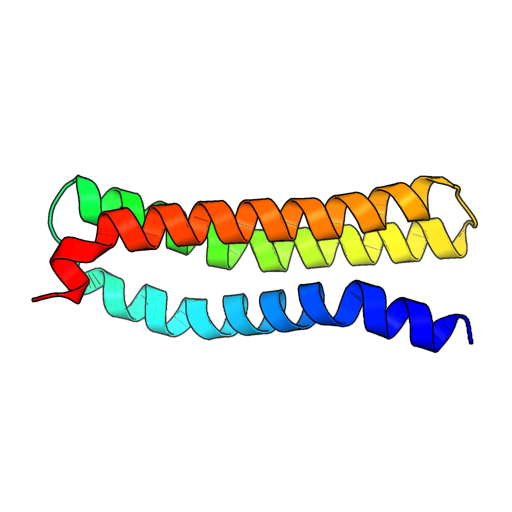ALA A O 1
ATOM 716 N N . MET A 1 93 ? 2.728 2.758 -7.308 1.00 96.56 93 MET A N 1
ATOM 717 C CA . MET A 1 93 ? 2.903 1.586 -8.171 1.00 96.56 93 MET A CA 1
ATOM 718 C C . MET A 1 93 ? 2.665 1.917 -9.643 1.00 96.56 93 MET A C 1
ATOM 720 O O . MET A 1 93 ? 3.425 1.468 -10.491 1.00 96.56 93 MET A O 1
ATOM 724 N N . THR A 1 94 ? 1.664 2.741 -9.961 1.00 96.12 94 THR A N 1
ATOM 725 C CA . THR A 1 94 ? 1.432 3.191 -11.342 1.00 96.12 94 THR A CA 1
ATOM 726 C C . THR A 1 94 ? 2.635 3.971 -11.866 1.00 96.12 94 THR A C 1
ATOM 728 O O . THR A 1 94 ? 3.130 3.672 -12.947 1.00 96.12 94 THR A O 1
ATOM 731 N N . TYR A 1 95 ? 3.157 4.921 -11.083 1.00 94.44 95 TYR A N 1
ATOM 732 C CA . TYR A 1 95 ? 4.370 5.663 -11.431 1.00 94.44 95 TYR A CA 1
ATOM 733 C C . TYR A 1 95 ? 5.573 4.734 -11.641 1.00 94.44 95 TYR A C 1
ATOM 735 O O . TYR A 1 95 ? 6.280 4.849 -12.640 1.00 94.44 95 TYR A O 1
ATOM 743 N N . SER A 1 96 ? 5.773 3.789 -10.719 1.00 93.88 96 SER A N 1
ATOM 744 C CA . SER A 1 96 ? 6.830 2.783 -10.803 1.00 93.88 96 SER A CA 1
ATOM 745 C C . SER A 1 96 ? 6.747 1.993 -12.112 1.00 93.88 96 SER A C 1
ATOM 747 O O . SER A 1 96 ? 7.721 1.943 -12.858 1.00 93.88 96 SER A O 1
ATOM 749 N N . LEU A 1 97 ? 5.567 1.458 -12.442 1.00 92.50 97 LEU A N 1
ATOM 750 C CA . LEU A 1 97 ? 5.342 0.667 -13.652 1.00 92.50 97 LEU A CA 1
ATOM 751 C C . LEU A 1 97 ? 5.520 1.478 -14.940 1.00 92.50 97 LEU A C 1
ATOM 753 O O . LEU A 1 97 ? 6.055 0.945 -15.905 1.00 92.50 97 LEU A O 1
ATOM 757 N N . VAL A 1 98 ? 5.123 2.754 -14.960 1.00 93.12 98 VAL A N 1
ATOM 758 C CA . VAL A 1 98 ? 5.352 3.645 -16.112 1.00 93.12 98 VAL A CA 1
ATOM 759 C C . VAL A 1 98 ? 6.848 3.851 -16.351 1.00 93.12 98 VAL A C 1
ATOM 761 O O . VAL A 1 98 ? 7.308 3.752 -17.482 1.00 93.12 98 VAL A O 1
ATOM 764 N N . MET A 1 99 ? 7.627 4.071 -15.292 1.00 89.88 99 MET A N 1
ATOM 765 C CA . MET A 1 99 ? 9.086 4.219 -15.394 1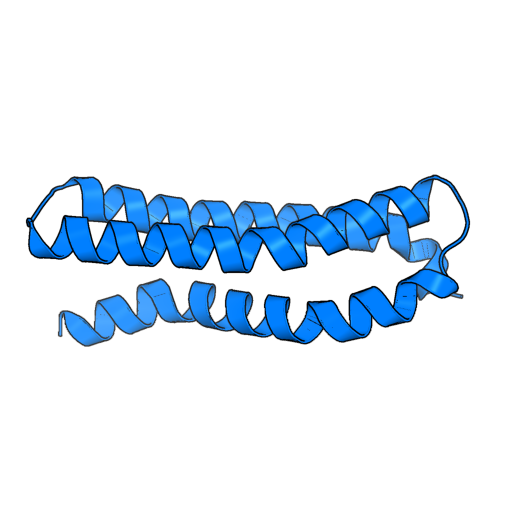.00 89.88 99 MET A CA 1
ATOM 766 C C . MET A 1 99 ? 9.797 2.912 -15.778 1.00 89.88 99 MET A C 1
ATOM 768 O O . MET A 1 99 ? 10.880 2.938 -16.354 1.00 89.88 99 MET A O 1
ATOM 772 N N . LEU A 1 100 ? 9.183 1.768 -15.473 1.00 87.81 100 LEU A N 1
ATOM 773 C CA . LEU A 1 100 ? 9.649 0.430 -15.842 1.00 87.81 100 LEU A CA 1
ATOM 774 C C . LEU A 1 100 ? 9.111 -0.051 -17.199 1.00 87.81 100 LEU A C 1
ATOM 776 O O . LEU A 1 100 ? 9.464 -1.145 -17.632 1.00 87.81 100 LEU A O 1
ATOM 780 N N . GLN A 1 101 ? 8.269 0.728 -17.883 1.00 86.31 101 GLN A N 1
ATOM 781 C CA . GLN A 1 101 ? 7.550 0.270 -19.073 1.00 86.31 101 GLN A CA 1
ATOM 782 C C . GLN A 1 101 ? 8.491 -0.172 -20.199 1.00 86.31 101 GLN A C 1
ATOM 784 O O . GLN A 1 101 ? 8.273 -1.226 -20.789 1.00 86.31 101 GLN A O 1
ATOM 789 N N . GLU A 1 102 ? 9.542 0.603 -20.472 1.00 77.00 102 GLU A N 1
ATOM 790 C CA . GLU A 1 102 ? 10.535 0.283 -21.508 1.00 77.00 102 GLU A CA 1
ATOM 791 C C . GLU A 1 102 ? 11.258 -1.039 -21.220 1.00 77.00 102 GLU A C 1
ATOM 793 O O . GLU A 1 102 ? 11.594 -1.777 -22.140 1.00 77.00 102 GLU A O 1
ATOM 798 N N . TYR A 1 103 ? 11.432 -1.371 -19.939 1.00 72.56 103 TYR A N 1
ATOM 799 C CA . TYR A 1 103 ? 12.047 -2.617 -19.500 1.00 72.56 103 TYR A CA 1
ATOM 800 C C . TYR A 1 103 ? 11.082 -3.814 -19.579 1.00 72.56 103 TYR A C 1
ATOM 802 O O . TYR A 1 103 ? 11.502 -4.927 -19.868 1.00 72.56 103 TYR A O 1
ATOM 810 N N . LEU A 1 104 ? 9.782 -3.599 -19.352 1.00 72.00 104 LEU A N 1
ATOM 811 C CA . LEU A 1 104 ? 8.755 -4.650 -19.407 1.00 72.00 104 LEU A CA 1
ATOM 812 C C . LEU A 1 104 ? 8.324 -5.026 -20.836 1.00 72.00 104 LEU A C 1
ATOM 814 O O . LEU A 1 104 ? 7.649 -6.038 -21.017 1.00 72.00 104 LEU A O 1
ATOM 818 N N . GLN A 1 105 ? 8.641 -4.187 -21.826 1.00 75.69 105 GLN A N 1
ATOM 819 C CA . GLN A 1 105 ? 8.322 -4.408 -23.242 1.00 75.69 105 GLN A CA 1
ATOM 820 C C . GLN A 1 105 ? 9.474 -5.037 -24.044 1.00 75.69 105 GLN A C 1
ATOM 822 O O . GLN A 1 105 ? 9.251 -5.407 -25.199 1.00 75.69 105 GLN A O 1
ATOM 827 N N . GLY A 1 106 ? 10.676 -5.116 -23.461 1.00 57.66 106 GLY A N 1
ATOM 828 C CA . GLY A 1 106 ? 11.846 -5.790 -24.038 1.00 57.66 106 GLY A CA 1
ATOM 829 C C . GLY A 1 106 ? 11.832 -7.293 -23.803 1.00 57.66 106 GLY A C 1
ATOM 830 O O . GLY A 1 106 ? 12.363 -8.006 -24.682 1.00 57.66 106 GLY A O 1
#

pLDDT: mean 89.24, std 9.01, range [56.56, 97.25]

Organism: NCBI:txid2565783

Sequence (106 aa):
MKLLRVTIVHGIPLTVAIAAALLLLPWIMGASAIQGDGPSQGYNVGMAALFLYPAAYQILIIIWGICRWRKWVLSQVMVQLIWFSLLLFAAAMTYSLVMLQEYLQG

Foldseek 3Di:
DVVVVVCVLCVVLVVVLVVLLVVLVVLVVCQVVADDDLLNVLSVLSNCLSVVSNVVLVVLVVVLVVCVVVVHPCNVVSSVVSVVSVVVSVVSNVSSCVSCVVVVVD

Radius of gyration: 16.48 Å; chains: 1; bounding box: 44×21×47 Å